Protein AF-A0A8T1TRX9-F1 (afdb_monomer_lite)

Secondary structure (DSSP, 8-state):
-------------------------------PPPHHHHHHHHHHHHH-TT--HHHHHHHHHHHHS----HHHHHHHHHHHHHHT---

Radius of gyration: 26.45 Å; chains: 1; bounding box: 63×62×47 Å

Sequence (87 aa):
MVKAPKHGLATRKRRETADVKKRGGARAACTKFTPEMEEALVEYLEDNCQYTLTQVGDMLPFDFGVSVSTPLIGKKLCDKLYTMKQI

Structure (mmCIF, N/CA/C/O backbone):
data_AF-A0A8T1TRX9-F1
#
_entry.id   AF-A0A8T1TRX9-F1
#
loop_
_atom_site.group_PDB
_atom_site.id
_atom_site.type_symbol
_atom_site.label_atom_id
_atom_site.label_alt_id
_atom_site.label_comp_id
_atom_site.label_asym_id
_atom_site.label_entity_id
_atom_site.label_seq_id
_atom_site.pdbx_PDB_ins_code
_atom_site.Cartn_x
_atom_site.Cartn_y
_atom_site.Cartn_z
_atom_site.occupancy
_atom_site.B_iso_or_equiv
_atom_site.auth_seq_id
_atom_site.auth_comp_id
_atom_site.auth_asym_id
_atom_site.auth_atom_id
_atom_site.pdbx_PDB_model_num
ATOM 1 N N . MET A 1 1 ? 47.567 -48.176 33.464 1.00 39.94 1 MET A N 1
ATOM 2 C CA . MET A 1 1 ? 47.810 -47.384 34.690 1.00 39.94 1 MET A CA 1
ATOM 3 C C . MET A 1 1 ? 48.443 -46.056 34.290 1.00 39.94 1 MET A C 1
ATOM 5 O O . MET A 1 1 ? 49.512 -46.075 33.710 1.00 39.94 1 MET A O 1
ATOM 9 N N . VAL A 1 2 ? 47.667 -44.965 34.372 1.00 46.28 2 VAL A N 1
ATOM 10 C CA . VAL A 1 2 ? 47.950 -43.751 35.178 1.00 46.28 2 VAL A CA 1
ATOM 11 C C . VAL A 1 2 ? 49.148 -42.960 34.616 1.00 46.28 2 VAL A C 1
ATOM 13 O O . VAL A 1 2 ? 50.275 -43.410 34.720 1.00 46.28 2 VAL A O 1
ATOM 16 N N . LYS A 1 3 ? 48.999 -41.773 34.009 1.00 38.72 3 LYS A N 1
ATOM 17 C CA . LYS A 1 3 ? 48.539 -40.529 34.654 1.00 38.72 3 LYS A CA 1
ATOM 18 C C . LYS A 1 3 ? 48.462 -39.392 33.611 1.00 38.72 3 LYS A C 1
ATOM 20 O O . LYS A 1 3 ? 49.432 -39.165 32.899 1.00 38.72 3 LYS A O 1
ATOM 25 N N . ALA A 1 4 ? 47.377 -38.625 33.589 1.00 45.78 4 ALA A N 1
ATOM 26 C CA . ALA A 1 4 ? 47.433 -37.176 33.324 1.00 45.78 4 ALA A CA 1
ATOM 27 C C . ALA A 1 4 ? 47.343 -36.455 34.695 1.00 45.78 4 ALA A C 1
ATOM 29 O O . ALA A 1 4 ? 47.030 -37.147 35.671 1.00 45.78 4 ALA A O 1
ATOM 30 N N . PRO A 1 5 ? 47.496 -35.120 34.863 1.00 58.34 5 PRO A N 1
ATOM 31 C CA . PRO A 1 5 ? 48.042 -34.041 34.018 1.00 58.34 5 PRO A CA 1
ATOM 32 C C . PRO A 1 5 ? 49.030 -33.116 34.802 1.00 58.34 5 PRO A C 1
ATOM 34 O O . PRO A 1 5 ? 49.160 -33.227 36.022 1.00 58.34 5 PRO A O 1
ATOM 37 N N . LYS A 1 6 ? 49.659 -32.120 34.155 1.00 53.31 6 LYS A N 1
ATOM 38 C CA . LYS A 1 6 ? 50.107 -30.878 34.829 1.00 53.31 6 LYS A CA 1
ATOM 39 C C . LYS A 1 6 ? 49.889 -29.666 33.913 1.00 53.31 6 LYS A C 1
ATOM 41 O O . LYS A 1 6 ? 50.145 -29.714 32.718 1.00 53.31 6 LYS A O 1
ATOM 46 N N . HIS A 1 7 ? 49.347 -28.627 34.534 1.00 43.03 7 HIS A N 1
ATOM 47 C CA . HIS A 1 7 ? 48.806 -27.384 33.997 1.00 43.03 7 HIS A CA 1
ATOM 48 C C . HIS A 1 7 ? 49.793 -26.487 33.237 1.00 43.03 7 HIS A C 1
ATOM 50 O O . HIS A 1 7 ? 50.961 -26.406 33.597 1.00 43.03 7 HIS A O 1
ATOM 56 N N . GLY A 1 8 ? 49.223 -25.653 32.358 1.00 43.62 8 GLY A N 1
ATOM 57 C CA . GLY A 1 8 ? 49.632 -24.252 32.221 1.00 43.62 8 GLY A CA 1
ATOM 58 C C . GLY A 1 8 ? 50.148 -23.864 30.840 1.00 43.62 8 GLY A C 1
ATOM 59 O O . GLY A 1 8 ? 51.305 -24.093 30.532 1.00 43.62 8 GLY A O 1
ATOM 60 N N . LEU A 1 9 ? 49.316 -23.209 30.030 1.00 47.19 9 LEU A N 1
ATOM 61 C CA . LEU A 1 9 ? 49.336 -21.748 29.891 1.00 47.19 9 LEU A CA 1
ATOM 62 C C . LEU A 1 9 ? 48.280 -21.355 28.850 1.00 47.19 9 LEU A C 1
ATOM 64 O O . LEU A 1 9 ? 48.322 -21.778 27.697 1.00 47.19 9 LEU A O 1
ATOM 68 N N . ALA A 1 10 ? 47.308 -20.553 29.270 1.00 53.94 10 ALA A N 1
ATOM 69 C CA . ALA A 1 10 ? 46.327 -19.970 28.376 1.00 53.94 10 ALA A CA 1
ATOM 70 C C . ALA A 1 10 ? 47.019 -18.982 27.427 1.00 53.94 10 ALA A C 1
ATOM 72 O O . ALA A 1 10 ? 47.349 -17.865 27.821 1.00 53.94 10 ALA A O 1
ATOM 73 N N . THR A 1 11 ? 47.197 -19.350 26.161 1.00 52.44 11 THR A N 1
ATOM 74 C CA . THR A 1 11 ? 47.428 -18.369 25.101 1.00 52.44 11 THR A CA 1
ATOM 75 C C . THR A 1 11 ? 46.079 -18.035 24.484 1.00 52.44 11 THR A C 1
ATOM 77 O O . THR A 1 11 ? 45.526 -18.742 23.646 1.00 52.44 11 THR A O 1
ATOM 80 N N . ARG A 1 12 ? 45.500 -16.933 24.971 1.00 50.19 12 ARG A N 1
ATOM 81 C CA . ARG A 1 12 ? 44.346 -16.255 24.379 1.00 50.19 12 ARG A CA 1
ATOM 82 C C . ARG A 1 12 ? 44.689 -15.957 22.916 1.00 50.19 12 ARG A C 1
ATOM 84 O O . ARG A 1 12 ? 45.355 -14.961 22.637 1.00 50.19 12 ARG A O 1
ATOM 91 N N . LYS A 1 13 ? 44.283 -16.837 21.991 1.00 49.34 13 LYS A N 1
ATOM 92 C CA . LYS A 1 13 ? 44.423 -16.607 20.551 1.00 49.34 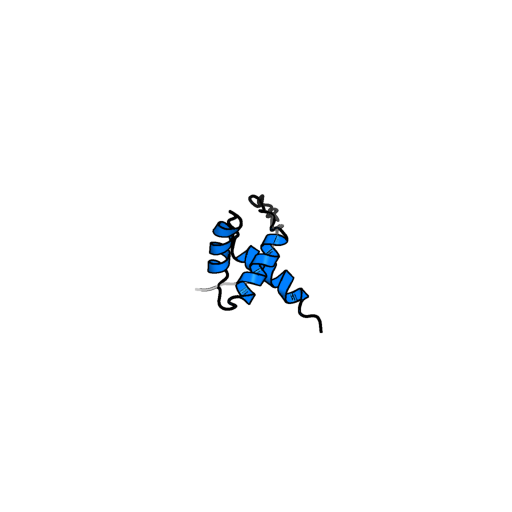13 LYS A CA 1
ATOM 93 C C . LYS A 1 13 ? 43.752 -15.272 20.252 1.00 49.34 13 LYS A C 1
ATOM 95 O O . LYS A 1 13 ? 42.574 -15.074 20.560 1.00 49.34 13 LYS A O 1
ATOM 100 N N . ARG A 1 14 ? 44.558 -14.321 19.768 1.00 45.62 14 ARG A N 1
ATOM 101 C CA . ARG A 1 14 ? 44.101 -13.003 19.329 1.00 45.62 14 ARG A CA 1
ATOM 102 C C . ARG A 1 14 ? 42.891 -13.226 18.430 1.00 45.62 14 ARG A C 1
ATOM 104 O O . ARG A 1 14 ? 42.949 -14.040 17.516 1.00 45.62 14 ARG A O 1
ATOM 111 N N . ARG A 1 15 ? 41.793 -12.543 18.753 1.00 52.38 15 ARG A N 1
ATOM 112 C CA . ARG A 1 15 ? 40.586 -12.487 17.934 1.00 52.38 15 ARG A CA 1
ATOM 113 C C . ARG A 1 15 ? 41.006 -11.790 16.637 1.00 52.38 15 ARG A C 1
ATOM 115 O O . ARG A 1 15 ? 41.065 -10.565 16.591 1.00 52.38 15 ARG A O 1
ATOM 122 N N . GLU A 1 16 ? 41.458 -12.584 15.671 1.00 49.66 16 GLU A N 1
ATOM 123 C CA . GLU A 1 16 ? 41.791 -12.126 14.330 1.00 49.66 16 GLU A CA 1
ATOM 124 C C . GLU A 1 16 ? 40.539 -11.464 13.761 1.00 49.66 16 GLU A C 1
ATOM 126 O O . GLU A 1 16 ? 39.419 -11.962 13.896 1.00 49.66 16 GLU A O 1
ATOM 131 N N . THR A 1 17 ? 40.753 -10.254 13.266 1.00 52.25 17 THR A N 1
ATOM 132 C CA . THR A 1 17 ? 39.773 -9.325 12.722 1.00 52.25 17 THR A CA 1
ATOM 133 C C . THR A 1 17 ? 38.771 -10.054 11.842 1.00 52.25 17 THR A C 1
ATOM 135 O O . THR A 1 17 ? 39.139 -10.591 10.799 1.00 52.25 17 THR A O 1
ATOM 138 N N . ALA A 1 18 ? 37.504 -10.055 12.262 1.00 48.16 18 ALA A N 1
ATOM 139 C CA . ALA A 1 18 ? 36.414 -10.373 11.364 1.00 48.16 18 ALA A CA 1
ATOM 140 C C . ALA A 1 18 ? 36.524 -9.408 10.182 1.00 48.16 18 ALA A C 1
ATOM 142 O O . ALA A 1 18 ? 36.395 -8.195 10.360 1.00 48.16 18 ALA A O 1
ATOM 143 N N . ASP A 1 19 ? 36.826 -9.957 9.009 1.00 52.69 19 ASP A N 1
ATOM 144 C CA . ASP A 1 19 ? 36.594 -9.320 7.725 1.00 52.69 19 ASP A CA 1
ATOM 145 C C . ASP A 1 19 ? 35.153 -8.801 7.750 1.00 52.69 19 ASP A C 1
ATOM 147 O O . ASP A 1 19 ? 34.188 -9.559 7.624 1.00 52.69 19 ASP A O 1
ATOM 151 N N . VAL A 1 20 ? 34.986 -7.505 8.029 1.00 59.38 20 VAL A N 1
ATOM 152 C CA . VAL A 1 20 ? 33.714 -6.814 7.839 1.00 59.38 20 VAL A CA 1
ATOM 153 C C . VAL A 1 20 ? 33.562 -6.710 6.334 1.00 59.38 20 VAL A C 1
ATOM 155 O O . VAL A 1 20 ? 33.843 -5.682 5.718 1.00 59.38 20 VAL A O 1
ATOM 158 N N . LYS A 1 21 ? 33.140 -7.819 5.728 1.00 61.59 21 LYS A N 1
ATOM 159 C CA . LYS A 1 21 ? 32.671 -7.860 4.357 1.00 61.59 21 LYS A CA 1
ATOM 160 C C . LYS A 1 21 ? 31.545 -6.847 4.300 1.00 61.59 21 LYS A C 1
ATOM 162 O O . LYS A 1 21 ? 30.477 -7.067 4.878 1.00 61.59 21 LYS A O 1
ATOM 167 N N . LYS A 1 22 ? 31.815 -5.679 3.708 1.00 58.28 22 LYS A N 1
ATOM 168 C CA . LYS A 1 22 ? 30.823 -4.615 3.571 1.00 58.28 22 LYS A CA 1
ATOM 169 C C . LYS A 1 22 ? 29.607 -5.242 2.911 1.00 58.28 22 LYS A C 1
ATOM 171 O O . LYS A 1 22 ? 29.648 -5.629 1.746 1.00 58.28 22 LYS A O 1
ATOM 176 N N . ARG A 1 23 ? 28.536 -5.389 3.687 1.00 61.28 23 ARG A N 1
ATOM 177 C CA . ARG A 1 23 ? 27.257 -5.955 3.262 1.00 61.28 23 ARG A CA 1
ATOM 178 C C . ARG A 1 23 ? 26.536 -4.906 2.412 1.00 61.28 23 ARG A C 1
ATOM 180 O O . ARG A 1 23 ? 25.507 -4.370 2.798 1.00 61.28 23 ARG A O 1
ATOM 187 N N . GLY A 1 24 ? 27.155 -4.540 1.297 1.00 58.25 24 GLY A N 1
ATOM 188 C CA . GLY A 1 24 ? 26.675 -3.572 0.325 1.00 58.25 24 GLY A CA 1
ATOM 189 C C . GLY A 1 24 ? 26.236 -4.307 -0.927 1.00 58.25 24 GLY A C 1
ATOM 190 O O . GLY A 1 24 ? 26.892 -4.212 -1.955 1.00 58.25 24 GLY A O 1
ATOM 191 N N . GLY A 1 25 ? 25.159 -5.086 -0.824 1.00 67.62 25 GLY A N 1
ATOM 192 C CA . GLY A 1 25 ? 24.455 -5.538 -2.018 1.00 67.62 25 GLY A CA 1
ATOM 193 C C . GLY A 1 25 ? 23.763 -4.330 -2.637 1.00 67.62 25 GLY A C 1
ATOM 194 O O . GLY A 1 25 ? 23.043 -3.619 -1.930 1.00 67.62 25 GLY A O 1
ATOM 195 N N . ALA A 1 26 ? 23.997 -4.081 -3.927 1.00 60.97 26 ALA A N 1
ATOM 196 C CA . ALA A 1 26 ? 23.184 -3.152 -4.698 1.00 60.97 26 ALA A CA 1
ATOM 197 C C . ALA A 1 26 ? 21.717 -3.549 -4.493 1.00 60.97 26 ALA A C 1
ATOM 199 O O . ALA A 1 26 ? 21.312 -4.652 -4.862 1.00 60.97 26 ALA A O 1
ATOM 200 N N . ARG A 1 27 ? 20.937 -2.701 -3.813 1.00 62.28 27 ARG A N 1
ATOM 201 C CA . ARG A 1 27 ? 19.506 -2.963 -3.675 1.00 62.28 27 ARG A CA 1
ATOM 202 C C . ARG A 1 27 ? 18.918 -2.785 -5.068 1.00 62.28 27 ARG A C 1
ATOM 204 O O . ARG A 1 27 ? 19.080 -1.715 -5.653 1.00 62.28 27 ARG A O 1
ATOM 211 N N . ALA A 1 28 ? 18.304 -3.843 -5.595 1.00 55.94 28 ALA A N 1
ATOM 212 C CA . ALA A 1 28 ? 17.518 -3.766 -6.818 1.00 55.94 28 ALA A CA 1
ATOM 213 C C . ALA A 1 28 ? 16.558 -2.571 -6.726 1.00 55.94 28 ALA A C 1
ATOM 215 O O . ALA A 1 28 ? 16.110 -2.243 -5.624 1.00 55.94 28 ALA A O 1
ATOM 216 N N . ALA A 1 29 ? 16.345 -1.914 -7.870 1.00 56.03 29 ALA A N 1
ATOM 217 C CA . ALA A 1 29 ? 15.592 -0.676 -8.056 1.00 56.03 29 ALA A CA 1
ATOM 218 C C . ALA A 1 29 ? 14.618 -0.380 -6.905 1.00 56.03 29 ALA A C 1
ATOM 220 O O . ALA A 1 29 ? 13.595 -1.039 -6.743 1.00 56.03 29 ALA A O 1
ATOM 221 N N . CYS A 1 30 ? 14.961 0.608 -6.078 1.00 56.97 30 CYS A N 1
ATOM 222 C CA . CYS A 1 30 ? 14.023 1.137 -5.103 1.00 56.97 30 CYS A CA 1
ATOM 223 C C . CYS A 1 30 ? 12.947 1.885 -5.896 1.00 56.97 30 CYS A C 1
ATOM 225 O O . CYS A 1 30 ? 13.165 3.042 -6.266 1.00 56.97 30 CYS A O 1
ATOM 227 N N . THR A 1 31 ? 11.831 1.220 -6.215 1.00 67.19 31 THR A N 1
ATOM 228 C CA . THR A 1 31 ? 10.635 1.901 -6.718 1.00 67.19 31 THR A CA 1
ATOM 229 C C . THR A 1 31 ? 10.297 2.976 -5.700 1.00 67.19 31 THR A C 1
ATOM 231 O O . THR A 1 31 ? 10.015 2.680 -4.535 1.00 67.19 31 THR A O 1
ATOM 234 N N . LYS A 1 32 ? 10.441 4.238 -6.108 1.00 75.62 32 LYS A N 1
ATOM 235 C CA . LYS A 1 32 ? 10.131 5.368 -5.241 1.00 75.62 32 LYS A CA 1
ATOM 236 C C . LYS A 1 32 ? 8.637 5.312 -4.968 1.00 75.62 32 LYS A C 1
ATOM 238 O O . LYS A 1 32 ? 7.844 5.384 -5.895 1.00 75.62 32 LYS A O 1
ATOM 243 N N . PHE A 1 33 ? 8.288 5.145 -3.702 1.00 83.12 33 PHE A N 1
ATOM 244 C CA . PHE A 1 33 ? 6.910 5.234 -3.256 1.00 83.12 33 PHE A CA 1
ATOM 245 C C . PHE A 1 33 ? 6.505 6.712 -3.315 1.00 83.12 33 PHE A C 1
ATOM 247 O O . PHE A 1 33 ? 7.178 7.539 -2.689 1.00 83.12 33 PHE A O 1
ATOM 254 N N . THR A 1 34 ? 5.511 7.046 -4.136 1.00 87.38 34 THR A N 1
ATOM 255 C CA . THR A 1 34 ? 5.069 8.433 -4.338 1.00 87.38 34 THR A CA 1
ATOM 256 C C . THR A 1 34 ? 4.074 8.831 -3.242 1.00 87.38 34 THR A C 1
ATOM 258 O O . THR A 1 34 ? 3.472 7.942 -2.634 1.00 87.38 34 THR A O 1
ATOM 261 N N . PRO A 1 35 ? 3.910 10.129 -2.931 1.00 86.19 35 PRO A N 1
ATOM 262 C CA . PRO A 1 35 ? 2.947 10.561 -1.917 1.00 86.19 35 PRO A CA 1
ATOM 263 C C . PRO A 1 35 ? 1.507 10.151 -2.256 1.00 86.19 35 PRO A C 1
ATOM 265 O O . PRO A 1 35 ? 0.773 9.770 -1.353 1.00 86.19 35 PRO A O 1
ATOM 268 N N . GLU 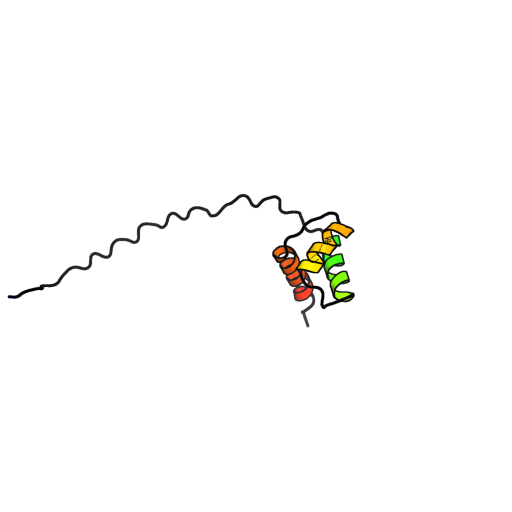A 1 36 ? 1.133 10.118 -3.536 1.00 89.00 36 GLU A N 1
ATOM 269 C CA . GLU A 1 36 ? -0.193 9.679 -3.995 1.00 89.00 36 GLU A CA 1
ATOM 270 C C . GLU A 1 36 ? -0.447 8.207 -3.645 1.00 89.00 36 GLU A C 1
ATOM 272 O O . GLU A 1 36 ? -1.530 7.839 -3.200 1.00 89.00 36 GLU A O 1
ATOM 277 N N . MET A 1 37 ? 0.581 7.359 -3.764 1.00 89.75 37 MET A N 1
ATOM 278 C CA . MET A 1 37 ? 0.489 5.966 -3.329 1.00 89.75 37 MET A CA 1
ATOM 279 C C . MET A 1 37 ? 0.339 5.862 -1.806 1.00 89.75 37 MET A C 1
ATOM 281 O O . MET A 1 37 ? -0.282 4.924 -1.320 1.00 89.75 37 MET A O 1
ATOM 285 N N . GLU A 1 38 ? 0.927 6.783 -1.029 1.00 88.75 38 GLU A N 1
ATOM 286 C CA . GLU A 1 38 ? 0.801 6.780 0.441 1.00 88.75 38 GLU A CA 1
ATOM 287 C C . GLU A 1 38 ? -0.594 7.183 0.886 1.00 88.75 38 GLU A C 1
ATOM 289 O O . GLU A 1 38 ? -1.081 6.650 1.877 1.00 88.75 38 GLU A O 1
ATOM 294 N N . GLU A 1 39 ? -1.220 8.115 0.177 1.00 90.06 39 GLU A N 1
ATOM 295 C CA . GLU A 1 39 ? -2.602 8.516 0.428 1.00 90.06 39 GLU A CA 1
ATOM 296 C C . GLU A 1 39 ? -3.563 7.381 0.081 1.00 90.06 39 GLU A C 1
ATOM 298 O O . GLU A 1 39 ? -4.349 6.995 0.941 1.00 90.06 39 GLU A O 1
ATOM 303 N N . ALA A 1 40 ? -3.392 6.727 -1.071 1.00 91.69 40 ALA A N 1
ATOM 304 C CA . ALA A 1 40 ? -4.195 5.558 -1.433 1.00 91.69 40 ALA A CA 1
ATOM 305 C C . ALA A 1 40 ? -4.082 4.413 -0.409 1.00 91.69 40 ALA A C 1
ATOM 307 O O . ALA A 1 40 ? -5.075 3.782 -0.062 1.00 91.69 40 ALA A O 1
ATOM 308 N N . LEU A 1 41 ? -2.885 4.171 0.144 1.00 90.69 41 LEU A N 1
ATOM 309 C CA . LEU A 1 41 ? -2.708 3.196 1.228 1.00 90.69 41 LEU A CA 1
ATOM 310 C C . LEU A 1 41 ? -3.560 3.511 2.465 1.00 90.69 41 LEU A C 1
ATOM 312 O O . LEU A 1 41 ? -4.016 2.585 3.137 1.00 90.69 41 LEU A O 1
ATOM 316 N N . VAL A 1 42 ? -3.708 4.793 2.800 1.00 89.62 42 VAL A N 1
ATOM 317 C CA . VAL A 1 42 ? -4.540 5.235 3.923 1.00 89.62 42 VAL A CA 1
ATOM 318 C C . VAL A 1 42 ? -6.011 5.089 3.557 1.00 89.62 42 VAL A C 1
ATOM 320 O O . VAL A 1 42 ? -6.737 4.479 4.333 1.00 89.62 42 VAL A O 1
ATOM 323 N N . GLU A 1 43 ? -6.420 5.529 2.367 1.00 92.31 43 GLU A N 1
ATOM 324 C CA . GLU A 1 43 ? -7.802 5.407 1.882 1.00 92.31 43 GLU A CA 1
ATOM 325 C C . GLU A 1 43 ? -8.284 3.949 1.879 1.00 92.31 43 GLU A C 1
ATOM 327 O O . GLU A 1 43 ? -9.335 3.658 2.444 1.00 92.31 43 GLU A O 1
ATOM 332 N N . TYR A 1 44 ? -7.485 2.993 1.384 1.00 92.75 44 TYR A N 1
ATOM 333 C CA . TYR A 1 44 ? -7.864 1.572 1.424 1.00 92.75 44 TYR A CA 1
ATOM 334 C C . TYR A 1 44 ? -8.124 1.071 2.850 1.00 92.75 44 TYR A C 1
ATOM 336 O O . TYR A 1 44 ? -9.016 0.253 3.076 1.00 92.75 44 TYR A O 1
ATOM 344 N N . LEU A 1 45 ? -7.322 1.522 3.818 1.00 89.88 45 LEU A N 1
ATOM 345 C CA . LEU A 1 45 ? -7.465 1.126 5.219 1.00 89.88 45 LEU A CA 1
ATOM 346 C C . LEU A 1 45 ? -8.588 1.881 5.935 1.00 89.88 45 LEU A C 1
ATOM 348 O O . LEU A 1 45 ? -9.141 1.345 6.896 1.00 89.88 45 LEU A O 1
ATOM 352 N N . GLU A 1 46 ? -8.924 3.092 5.495 1.00 89.62 46 GLU A N 1
ATOM 353 C CA . GLU A 1 46 ? -10.102 3.832 5.953 1.00 89.62 46 GLU A CA 1
ATOM 354 C C . GLU A 1 46 ? -11.392 3.180 5.442 1.00 89.62 46 GLU A C 1
ATOM 356 O O . GLU A 1 46 ? -12.331 3.013 6.223 1.00 89.62 46 GLU A O 1
ATOM 361 N N . ASP A 1 47 ? -11.406 2.714 4.190 1.00 92.56 47 ASP A N 1
ATOM 362 C CA . ASP A 1 47 ? -12.511 1.945 3.610 1.00 92.56 47 ASP A CA 1
ATOM 363 C C . ASP A 1 47 ? -12.692 0.592 4.310 1.00 92.56 47 ASP A C 1
ATOM 365 O O . ASP A 1 47 ? -13.811 0.177 4.626 1.00 92.56 47 ASP A O 1
ATOM 369 N N . ASN A 1 48 ? -11.590 -0.121 4.565 1.00 92.12 48 ASN A N 1
ATOM 370 C CA . ASN A 1 48 ? -11.611 -1.361 5.331 1.00 92.12 48 ASN A CA 1
ATOM 371 C C . ASN A 1 48 ? -10.283 -1.624 6.057 1.00 92.12 48 ASN A C 1
ATOM 373 O O . ASN A 1 48 ? -9.306 -2.136 5.503 1.00 92.12 48 ASN A O 1
ATOM 377 N N . CYS A 1 49 ? -10.297 -1.398 7.369 1.00 89.00 49 CYS A N 1
ATOM 378 C CA . CYS A 1 49 ? -9.129 -1.579 8.228 1.00 89.00 49 CYS A CA 1
ATOM 379 C C . CYS A 1 49 ? -8.713 -3.048 8.438 1.00 89.00 49 CYS A C 1
ATOM 381 O O . CYS A 1 49 ? -7.680 -3.310 9.056 1.00 89.00 49 CYS A O 1
ATOM 383 N N . GLN A 1 50 ? -9.496 -4.014 7.942 1.00 91.88 50 GLN A N 1
ATOM 384 C CA . GLN A 1 50 ? -9.173 -5.442 8.003 1.00 91.88 50 GLN A CA 1
ATOM 385 C C . GLN A 1 50 ? -8.301 -5.905 6.833 1.00 91.88 50 GLN A C 1
ATOM 387 O O . GLN A 1 50 ? -7.886 -7.069 6.817 1.00 91.88 50 GLN A O 1
ATOM 392 N N . TYR A 1 51 ? -8.012 -5.035 5.858 1.00 92.94 51 TYR A N 1
ATOM 393 C CA . TYR A 1 51 ? -7.119 -5.400 4.768 1.00 92.94 51 TYR A CA 1
ATOM 394 C C . TYR A 1 51 ? -5.720 -5.735 5.282 1.00 92.94 51 TYR A C 1
ATOM 396 O O . TYR A 1 51 ? -5.063 -4.987 6.006 1.00 92.94 51 TYR A O 1
ATOM 404 N N . THR A 1 52 ? -5.246 -6.900 4.864 1.00 92.38 52 THR A N 1
ATOM 405 C CA . THR A 1 52 ? -3.887 -7.359 5.132 1.00 92.38 52 THR A CA 1
ATOM 406 C C . THR A 1 52 ? -2.890 -6.651 4.215 1.00 92.38 52 THR A C 1
ATOM 408 O O . THR A 1 52 ? -3.221 -6.261 3.097 1.00 92.38 52 THR A O 1
ATOM 411 N N . LEU A 1 53 ? -1.623 -6.557 4.638 1.00 92.12 53 LEU A N 1
ATOM 412 C CA . LEU A 1 53 ? -0.557 -5.965 3.813 1.00 92.12 53 LEU A CA 1
ATOM 413 C C . LEU A 1 53 ? -0.405 -6.642 2.442 1.00 92.12 53 LEU A C 1
ATOM 415 O O . LEU A 1 53 ? 0.016 -5.993 1.490 1.00 92.12 53 LEU A O 1
ATOM 419 N N . THR A 1 54 ? -0.727 -7.935 2.347 1.00 92.25 54 THR A N 1
ATOM 420 C CA . THR A 1 54 ? -0.727 -8.673 1.080 1.00 92.25 54 THR A CA 1
ATOM 421 C C . THR A 1 54 ? -1.831 -8.168 0.162 1.00 92.25 54 THR A C 1
ATOM 423 O O . THR A 1 54 ? -1.537 -7.791 -0.961 1.00 92.25 54 THR A O 1
ATOM 426 N N . GLN A 1 55 ? -3.065 -8.057 0.665 1.00 93.12 55 GLN A N 1
ATOM 427 C CA . GLN A 1 55 ? -4.197 -7.543 -0.115 1.00 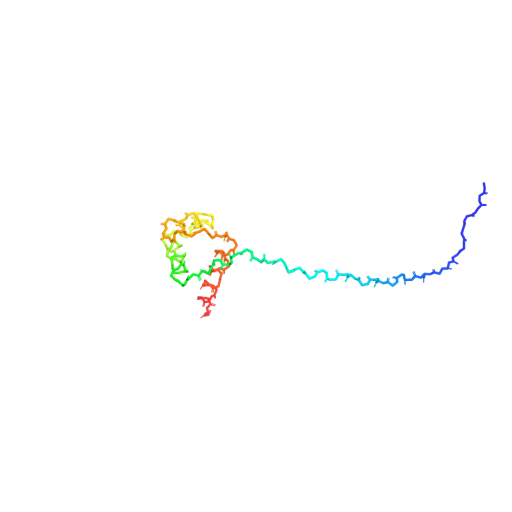93.12 55 GLN A CA 1
ATOM 428 C C . GLN A 1 55 ? -3.951 -6.110 -0.586 1.00 93.12 55 GLN A C 1
ATOM 430 O O . GLN A 1 55 ? -4.182 -5.789 -1.744 1.00 93.12 55 GLN A O 1
ATOM 435 N N . VAL A 1 56 ? -3.410 -5.261 0.285 1.00 91.56 56 VAL A N 1
ATOM 436 C CA . VAL A 1 56 ? -3.023 -3.894 -0.080 1.00 91.56 56 VAL A CA 1
ATOM 437 C C . VAL A 1 56 ? -1.931 -3.886 -1.156 1.00 91.56 56 VAL A C 1
ATOM 439 O O . VAL A 1 56 ? -1.980 -3.097 -2.096 1.00 91.56 56 VAL A O 1
ATOM 442 N N . GLY A 1 57 ? -0.967 -4.804 -1.062 1.00 91.06 57 GLY A N 1
ATOM 443 C CA . GLY A 1 57 ? 0.050 -5.008 -2.091 1.00 91.06 57 GLY A CA 1
ATOM 444 C C . GLY A 1 57 ? -0.501 -5.529 -3.417 1.00 91.06 57 GLY A C 1
ATOM 445 O O . GLY A 1 57 ? 0.081 -5.213 -4.450 1.00 91.06 57 GLY A O 1
ATOM 446 N N . ASP A 1 58 ? -1.609 -6.268 -3.396 1.00 92.31 58 ASP A N 1
ATOM 447 C CA . ASP A 1 58 ? -2.296 -6.758 -4.592 1.00 92.31 58 ASP A CA 1
ATOM 448 C C . ASP A 1 58 ? -3.156 -5.670 -5.250 1.00 92.31 58 ASP A C 1
ATOM 450 O O . ASP A 1 58 ? -3.322 -5.710 -6.464 1.00 92.31 58 ASP A O 1
ATOM 454 N N . MET A 1 59 ? -3.646 -4.677 -4.494 1.00 92.12 59 MET A N 1
ATOM 455 C CA . MET A 1 59 ? -4.425 -3.537 -5.011 1.00 92.12 59 MET A CA 1
ATOM 456 C C . MET A 1 59 ? -3.551 -2.477 -5.703 1.00 92.12 59 MET A C 1
ATOM 458 O O . MET A 1 59 ? -3.918 -1.963 -6.756 1.00 92.12 59 MET A O 1
ATOM 462 N N . LEU A 1 60 ? -2.347 -2.208 -5.188 1.00 90.75 60 LEU A N 1
ATOM 463 C CA . LEU A 1 60 ? -1.421 -1.218 -5.766 1.00 90.75 60 LEU A CA 1
ATOM 464 C C . LEU A 1 60 ? -1.086 -1.433 -7.264 1.00 90.75 60 LEU A C 1
ATOM 466 O O . LEU A 1 60 ? -0.993 -0.448 -8.001 1.00 90.75 60 LEU A O 1
ATOM 470 N N . PRO A 1 61 ? -0.909 -2.671 -7.765 1.00 90.88 61 PRO A N 1
ATOM 471 C CA . PRO A 1 61 ? -0.781 -2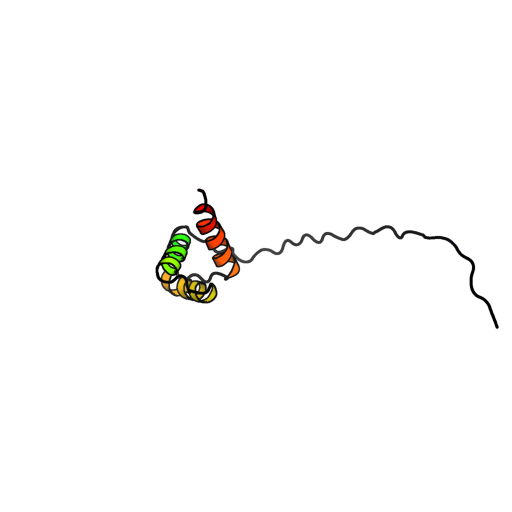.937 -9.192 1.00 90.88 61 PRO A CA 1
ATOM 472 C C . PRO A 1 61 ? -2.009 -2.555 -10.022 1.00 90.88 61 PRO A C 1
ATOM 474 O O . PRO A 1 61 ? -1.828 -2.150 -11.167 1.00 90.88 61 PRO A O 1
ATOM 477 N N . PHE A 1 62 ? -3.226 -2.682 -9.483 1.00 90.12 62 PHE A N 1
ATOM 478 C CA . PHE A 1 62 ? -4.448 -2.316 -10.208 1.00 90.12 62 PHE A CA 1
ATOM 479 C C . PHE A 1 62 ? -4.558 -0.803 -10.384 1.00 90.12 62 PHE A C 1
ATOM 481 O O . PHE A 1 62 ? -4.858 -0.351 -11.486 1.00 90.12 62 PHE A O 1
ATOM 488 N N . ASP A 1 63 ? -4.248 -0.036 -9.340 1.00 90.25 63 ASP A N 1
ATOM 489 C CA . ASP A 1 63 ? -4.454 1.416 -9.356 1.00 90.25 63 ASP A CA 1
ATOM 490 C C . ASP A 1 63 ? -3.244 2.194 -9.893 1.00 90.25 63 ASP A C 1
ATOM 492 O O . ASP A 1 63 ? -3.397 3.193 -10.595 1.00 90.25 63 ASP A O 1
ATOM 496 N N . PHE A 1 64 ? -2.025 1.720 -9.621 1.00 88.94 64 PHE A N 1
ATOM 497 C CA . PHE A 1 64 ? -0.787 2.441 -9.941 1.00 88.94 64 PHE A CA 1
ATOM 498 C C . PHE A 1 64 ? 0.159 1.669 -10.869 1.00 88.94 64 PHE A C 1
ATOM 500 O O . PHE A 1 64 ? 1.193 2.205 -11.270 1.00 88.94 64 PHE A O 1
ATOM 507 N N . GLY A 1 65 ? -0.142 0.412 -11.216 1.00 88.31 65 GLY A N 1
ATOM 508 C CA . GLY A 1 65 ? 0.730 -0.410 -12.067 1.00 88.31 65 GLY A CA 1
ATOM 509 C C . GLY A 1 65 ? 2.063 -0.785 -11.409 1.00 88.31 65 GLY A C 1
ATOM 510 O O . GLY A 1 65 ? 3.032 -1.110 -12.096 1.00 88.31 65 GLY A O 1
ATOM 511 N N . VAL A 1 66 ? 2.140 -0.719 -10.078 1.00 87.62 66 VAL A N 1
ATOM 512 C CA . VAL A 1 66 ? 3.373 -0.909 -9.303 1.00 87.62 66 VAL A CA 1
ATOM 513 C C . VAL A 1 66 ? 3.278 -2.104 -8.366 1.00 87.62 66 VAL A C 1
ATOM 515 O O . VAL A 1 66 ? 2.365 -2.220 -7.554 1.00 87.62 66 VAL A O 1
ATOM 518 N N . SER A 1 67 ? 4.287 -2.973 -8.417 1.00 88.31 67 SER A N 1
ATOM 519 C CA . SER A 1 67 ? 4.461 -4.036 -7.428 1.00 88.31 67 SER A CA 1
ATOM 520 C C . SER A 1 67 ? 5.315 -3.533 -6.268 1.00 88.31 67 SER A C 1
ATOM 522 O O . SER A 1 67 ? 6.483 -3.172 -6.459 1.00 88.31 67 SER A O 1
ATOM 524 N N . VAL A 1 68 ? 4.766 -3.547 -5.057 1.00 87.38 68 VAL A N 1
ATOM 525 C CA . VAL A 1 68 ? 5.465 -3.105 -3.847 1.00 87.38 68 VAL A CA 1
ATOM 526 C C . VAL A 1 68 ? 5.543 -4.261 -2.859 1.00 87.38 68 VAL A C 1
ATOM 528 O O . VAL A 1 68 ? 4.580 -4.984 -2.639 1.00 87.38 68 VAL A O 1
ATOM 531 N N . SER A 1 69 ? 6.714 -4.450 -2.253 1.00 88.81 69 SER A N 1
ATOM 532 C CA . SER A 1 69 ? 6.888 -5.498 -1.245 1.00 88.81 69 SER A CA 1
ATOM 533 C C . SER A 1 69 ? 6.147 -5.159 0.053 1.00 88.81 69 SER A C 1
ATOM 535 O O . SER A 1 69 ? 6.155 -4.011 0.503 1.00 88.81 69 SER A O 1
ATOM 537 N N . THR A 1 70 ? 5.576 -6.171 0.708 1.00 91.19 70 THR A N 1
ATOM 538 C CA . THR A 1 70 ? 4.842 -6.004 1.974 1.00 91.19 70 THR A CA 1
ATOM 539 C C . THR A 1 70 ? 5.634 -5.292 3.084 1.00 91.19 70 THR A C 1
ATOM 541 O O . THR A 1 70 ? 5.028 -4.478 3.784 1.00 91.19 70 THR A O 1
ATOM 544 N N . PRO A 1 71 ? 6.969 -5.458 3.245 1.00 89.94 71 PRO A N 1
ATOM 545 C CA . PRO A 1 71 ? 7.721 -4.701 4.249 1.00 89.94 71 PRO A CA 1
ATOM 546 C C . PRO A 1 71 ? 7.813 -3.206 3.927 1.00 89.94 71 PRO A C 1
ATOM 548 O O . PRO A 1 71 ? 7.884 -2.386 4.840 1.00 89.94 71 PRO A O 1
ATOM 551 N N . LEU A 1 72 ? 7.828 -2.839 2.641 1.00 89.06 72 LEU A N 1
ATOM 552 C CA . LEU A 1 72 ? 7.847 -1.441 2.219 1.00 89.06 72 LEU A CA 1
ATOM 553 C C . LEU A 1 72 ? 6.487 -0.782 2.478 1.00 89.06 72 LEU A C 1
ATOM 555 O O . LEU A 1 72 ? 6.461 0.314 3.029 1.00 89.06 72 LEU A O 1
ATOM 559 N N . ILE A 1 73 ? 5.386 -1.479 2.180 1.00 90.69 73 ILE A N 1
ATOM 560 C CA . ILE A 1 73 ? 4.020 -1.031 2.504 1.00 90.69 73 ILE A CA 1
ATOM 561 C C . ILE A 1 73 ? 3.877 -0.831 4.017 1.00 90.69 73 ILE A C 1
ATOM 563 O O . ILE A 1 73 ? 3.505 0.249 4.466 1.00 90.69 73 ILE A O 1
ATOM 567 N N . GLY A 1 74 ? 4.264 -1.834 4.814 1.00 90.31 74 GLY A N 1
ATOM 568 C CA . GLY A 1 74 ? 4.209 -1.751 6.274 1.00 90.31 74 GLY A CA 1
ATOM 569 C C . GLY A 1 74 ? 5.033 -0.588 6.829 1.00 90.31 74 GLY A C 1
ATOM 570 O O . GLY A 1 74 ? 4.548 0.156 7.675 1.00 90.31 74 GLY A O 1
ATOM 571 N N . LYS A 1 75 ? 6.248 -0.367 6.307 1.00 90.06 75 LYS A N 1
ATOM 572 C CA . LYS A 1 75 ? 7.070 0.786 6.697 1.00 90.06 75 LYS A CA 1
ATOM 573 C C . LYS A 1 75 ? 6.352 2.113 6.419 1.00 90.06 75 LYS A C 1
ATOM 575 O O . LYS A 1 75 ? 6.327 2.970 7.293 1.00 90.06 75 LYS A O 1
ATOM 580 N N . LYS A 1 76 ? 5.774 2.278 5.226 1.00 89.69 76 LYS A N 1
ATOM 581 C CA . LYS A 1 76 ? 5.083 3.515 4.833 1.00 89.69 76 LYS A CA 1
ATOM 582 C C . LYS A 1 76 ? 3.846 3.791 5.675 1.00 89.69 76 LYS A C 1
ATOM 584 O O . LYS A 1 76 ? 3.663 4.916 6.130 1.00 89.69 76 LYS A O 1
ATOM 589 N N . LEU A 1 77 ? 3.068 2.754 5.962 1.00 88.94 77 LE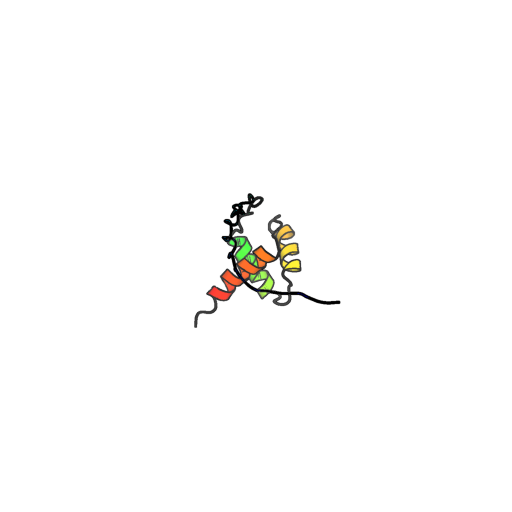U A N 1
ATOM 590 C CA . LEU A 1 77 ? 1.938 2.846 6.880 1.00 88.94 77 LEU A CA 1
ATOM 591 C C . LEU A 1 77 ? 2.384 3.223 8.294 1.00 88.94 77 LEU A C 1
ATOM 593 O O . LEU A 1 77 ? 1.785 4.106 8.897 1.00 88.94 77 LEU A O 1
ATOM 597 N N . CYS A 1 78 ? 3.454 2.620 8.822 1.00 88.38 78 CYS A N 1
ATOM 598 C CA . CYS A 1 78 ? 3.996 3.020 10.120 1.00 88.38 78 CYS A CA 1
ATOM 599 C C . CYS A 1 78 ? 4.438 4.487 10.125 1.00 88.38 78 CYS A C 1
ATOM 601 O O . CYS A 1 78 ? 4.086 5.209 11.051 1.00 88.38 78 CYS A O 1
ATOM 603 N N . ASP A 1 79 ? 5.157 4.944 9.097 1.00 85.62 79 ASP A N 1
ATOM 604 C CA . ASP A 1 79 ? 5.624 6.331 9.000 1.00 85.62 79 ASP A CA 1
ATOM 605 C C . ASP A 1 79 ? 4.434 7.327 8.983 1.00 85.62 79 ASP A C 1
ATOM 607 O O . ASP A 1 79 ? 4.469 8.352 9.671 1.00 85.62 79 ASP A O 1
ATOM 611 N N . LYS A 1 80 ? 3.342 7.011 8.270 1.00 81.62 80 LYS A N 1
ATOM 612 C CA . LYS A 1 80 ? 2.146 7.872 8.148 1.00 81.62 80 LYS A CA 1
ATOM 613 C C . LYS A 1 80 ? 1.202 7.801 9.358 1.00 81.62 80 LYS A C 1
ATOM 615 O O . LYS A 1 80 ? 0.702 8.822 9.815 1.00 81.62 80 LYS A O 1
ATOM 620 N N . LEU A 1 81 ? 0.967 6.615 9.917 1.00 76.44 81 LEU A N 1
ATOM 621 C CA . LEU A 1 81 ? 0.055 6.429 11.054 1.00 76.44 81 LEU A CA 1
ATOM 622 C C . LEU A 1 81 ? 0.704 6.803 12.392 1.00 76.44 81 LEU A C 1
ATOM 624 O O . LEU A 1 81 ? 0.023 7.262 13.307 1.00 76.44 81 LEU A O 1
ATOM 628 N N . TYR A 1 82 ? 2.023 6.644 12.525 1.00 66.12 82 TYR A N 1
ATOM 629 C CA . TYR A 1 82 ? 2.737 7.051 13.737 1.00 66.12 82 TYR A CA 1
ATOM 630 C C . TYR A 1 82 ? 2.872 8.574 13.834 1.00 66.12 82 TYR A C 1
ATOM 632 O O . TYR A 1 82 ? 2.832 9.125 14.930 1.00 66.12 82 TYR A O 1
ATOM 640 N N . THR A 1 83 ? 2.961 9.273 12.698 1.00 60.53 83 THR A N 1
ATOM 641 C CA . THR A 1 83 ? 2.948 10.744 12.674 1.00 60.53 83 THR A CA 1
ATOM 642 C C . THR A 1 83 ? 1.585 11.337 13.045 1.00 60.53 83 THR A C 1
ATOM 644 O O . THR A 1 83 ? 1.550 12.446 13.570 1.00 60.53 83 THR A O 1
ATOM 647 N N . MET A 1 84 ? 0.486 10.587 12.894 1.00 56.06 84 MET A N 1
ATOM 648 C CA . MET A 1 84 ? -0.854 10.983 13.365 1.00 56.06 84 MET A CA 1
ATOM 649 C C . MET A 1 84 ? -1.034 10.859 14.889 1.00 56.06 84 MET A C 1
ATOM 651 O O . MET A 1 84 ? -1.971 11.422 15.450 1.00 56.06 84 MET A O 1
ATOM 655 N N . LYS A 1 85 ? -0.132 10.159 15.592 1.00 49.22 85 LYS A N 1
ATOM 656 C CA . LYS A 1 85 ? -0.185 9.980 17.049 1.00 49.22 85 LYS A CA 1
ATOM 657 C C . LYS A 1 85 ? 0.699 11.013 17.758 1.00 49.22 85 LYS A C 1
ATOM 659 O O . LYS A 1 85 ? 1.718 10.671 18.351 1.00 49.22 85 LYS A O 1
ATOM 664 N N . GLN A 1 86 ? 0.307 12.282 17.686 1.00 49.91 86 GLN A N 1
ATOM 665 C CA . GLN A 1 86 ? 0.851 13.339 18.546 1.00 49.91 86 GLN A CA 1
ATOM 666 C C . GLN A 1 86 ? -0.275 14.122 19.219 1.00 49.91 86 GLN A C 1
ATOM 668 O O . GLN A 1 86 ? -0.621 15.208 18.764 1.00 49.91 86 GLN A O 1
ATOM 673 N N . ILE A 1 87 ? -0.834 13.558 20.296 1.00 46.22 87 ILE A N 1
ATOM 674 C CA . ILE A 1 87 ? -1.556 14.278 21.357 1.00 46.22 87 ILE A CA 1
ATOM 675 C C . ILE A 1 87 ? -1.302 13.543 22.674 1.00 46.22 87 ILE A C 1
ATOM 677 O O . ILE A 1 87 ? -1.427 12.294 22.666 1.00 46.22 87 ILE A O 1
#

Organism: NCBI:txid29920

pLDDT: mean 74.04, std 18.56, range [38.72, 93.12]

Foldseek 3Di:
DDDDDDDDD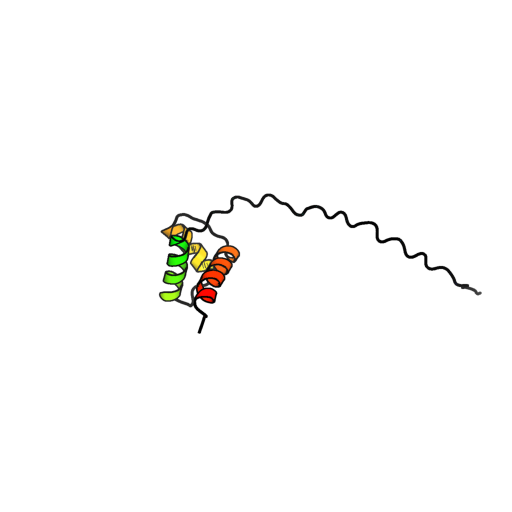DPPPPPPDDPPPPPDDPPPDPPDCDVVLLVVLVVVCVVPVPDDLVNSQVVCCVPPVDRDDSVVSVVSCCVVVVVVPDD